Protein AF-A0A969E3R1-F1 (afdb_monomer)

Nearest PDB structures (foldseek):
  7f2e-assembly6_K  TM=3.298E-01  e=3.757E+00  Severe acute respiratory syndrome coronavirus 2
  7xwx-assembly1_E  TM=2.379E-01  e=2.694E+00  Severe acute respiratory syndrome coronavirus 2
  5epw-assembly1_B  TM=3.021E-01  e=7.312E+00  Human coronavirus NL63
  5epw-assembly1_A  TM=2.100E-01  e=4.293E+00  Human coronavirus NL63
  2cjr-assembly1_B  TM=2.816E-01  e=9.542E+00  SARS coronavirus TW1

Sequence (107 aa):
MSKDYLALYNFGFALSQGLPQFTPNTIRQVTIDISLRGNGHEQTFSGRVIGFSDRINSILVPPNFMTFANNQFGDQPDAGVSRLLVKVKNPFDKRFTKFFIRKKLRT

Foldseek 3Di:
DEPVVLVCCQPVPCVVVVHDRDDPVRQQVDWDWDWDAAPNDIDIDIDGDPDYDPPDPDDDDDPVVVQVSCVPHNPDPDPDDPDDDDDDPDPPPVVVVVVCVVVVNDD

Structure (mmCIF, N/CA/C/O backbone):
data_AF-A0A969E3R1-F1
#
_entry.id   AF-A0A969E3R1-F1
#
loop_
_atom_site.group_PDB
_atom_site.id
_atom_site.type_symbol
_atom_site.label_atom_id
_atom_site.label_alt_id
_atom_site.label_comp_id
_atom_site.label_asym_id
_atom_site.label_entity_id
_atom_site.label_seq_id
_atom_site.pdbx_PDB_ins_code
_atom_site.Cartn_x
_atom_site.Cartn_y
_atom_site.Cartn_z
_atom_site.occupancy
_atom_site.B_iso_or_equiv
_atom_site.auth_seq_id
_atom_site.auth_comp_id
_atom_site.auth_asym_id
_atom_site.auth_atom_id
_atom_site.pdbx_PDB_model_num
ATOM 1 N N . MET A 1 1 ? 3.008 -3.825 1.372 1.00 85.62 1 MET A N 1
ATOM 2 C CA . MET A 1 1 ? 3.060 -2.345 1.439 1.00 85.62 1 MET A CA 1
ATOM 3 C C . MET A 1 1 ? 4.506 -1.867 1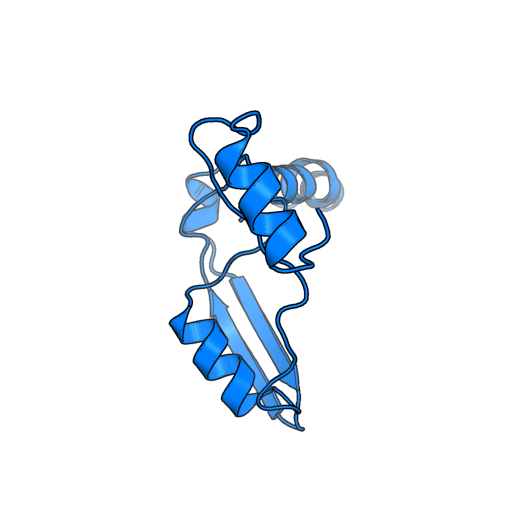.307 1.00 85.62 1 MET A C 1
ATOM 5 O O . MET A 1 1 ? 5.393 -2.623 1.681 1.00 85.62 1 MET A O 1
ATOM 9 N N . SER A 1 2 ? 4.777 -0.668 0.781 1.00 90.25 2 SER A N 1
ATOM 10 C CA . SER A 1 2 ? 6.133 -0.080 0.840 1.00 90.25 2 SER A CA 1
ATOM 11 C C . SER A 1 2 ? 6.582 0.169 2.287 1.00 90.25 2 SER A C 1
ATOM 13 O O . SER A 1 2 ? 5.753 0.537 3.124 1.00 90.25 2 SER A O 1
ATOM 15 N N . LYS A 1 3 ? 7.878 0.011 2.590 1.00 87.56 3 LYS A N 1
ATOM 16 C CA . LYS A 1 3 ? 8.439 0.456 3.882 1.00 87.56 3 LYS A CA 1
ATOM 17 C C . LYS A 1 3 ? 8.329 1.971 4.068 1.00 87.56 3 LYS A C 1
ATOM 19 O O . LYS A 1 3 ? 8.111 2.417 5.192 1.00 87.56 3 LYS A O 1
ATOM 24 N N . ASP A 1 4 ? 8.380 2.734 2.979 1.00 90.19 4 ASP A N 1
ATOM 25 C CA . ASP A 1 4 ? 8.291 4.198 3.015 1.00 90.19 4 ASP A CA 1
ATOM 26 C C . ASP A 1 4 ? 6.950 4.681 3.576 1.00 90.19 4 ASP A C 1
ATOM 28 O O . ASP A 1 4 ? 6.909 5.652 4.323 1.00 90.19 4 ASP A O 1
ATOM 32 N N . TYR A 1 5 ? 5.851 3.968 3.300 1.00 91.12 5 TYR A N 1
ATOM 33 C CA . TYR A 1 5 ? 4.540 4.312 3.861 1.00 91.12 5 TYR A CA 1
ATOM 34 C C . TYR A 1 5 ? 4.476 4.101 5.376 1.00 91.12 5 TYR A C 1
ATOM 36 O O . TYR A 1 5 ? 3.866 4.904 6.078 1.00 91.12 5 TYR A O 1
ATOM 44 N N . LEU A 1 6 ? 5.127 3.054 5.900 1.00 91.56 6 LEU A N 1
ATOM 45 C CA . LEU A 1 6 ? 5.214 2.848 7.349 1.00 91.56 6 LEU A CA 1
ATOM 46 C C . LEU A 1 6 ? 6.051 3.952 8.008 1.00 91.56 6 LEU A C 1
ATOM 48 O O . LEU A 1 6 ? 5.680 4.455 9.066 1.00 91.56 6 LEU A O 1
ATOM 52 N N . ALA A 1 7 ? 7.150 4.354 7.366 1.00 91.25 7 ALA A N 1
ATOM 53 C CA . ALA A 1 7 ? 7.969 5.467 7.829 1.00 91.25 7 ALA A CA 1
ATOM 54 C C . ALA A 1 7 ? 7.188 6.791 7.809 1.00 91.25 7 ALA A C 1
ATOM 56 O O . ALA A 1 7 ? 7.217 7.528 8.792 1.00 91.25 7 ALA A O 1
ATOM 57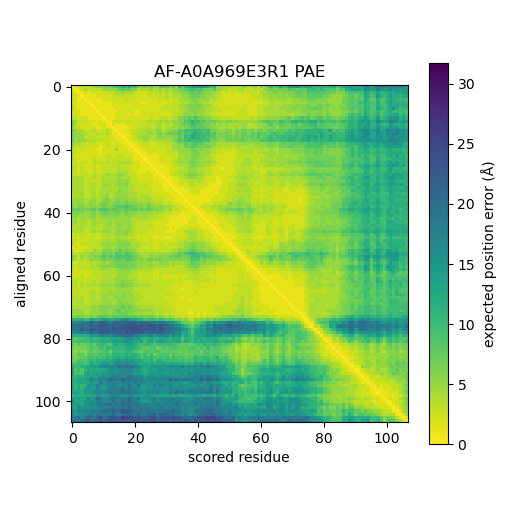 N N . LEU A 1 8 ? 6.436 7.063 6.738 1.00 92.25 8 LEU A N 1
ATOM 58 C CA . LEU A 1 8 ? 5.590 8.250 6.627 1.00 92.25 8 LEU A CA 1
ATOM 59 C C . LEU A 1 8 ? 4.533 8.292 7.734 1.00 92.25 8 LEU A C 1
ATOM 61 O O . LEU A 1 8 ? 4.353 9.334 8.355 1.00 92.25 8 LEU A O 1
ATOM 65 N N . TYR A 1 9 ? 3.876 7.166 8.025 1.00 92.50 9 TYR A N 1
ATOM 66 C CA . TYR A 1 9 ? 2.950 7.087 9.153 1.00 92.50 9 TYR A CA 1
ATOM 67 C C . TYR A 1 9 ? 3.669 7.374 10.479 1.00 92.50 9 TYR A C 1
ATOM 69 O O . TYR A 1 9 ? 3.268 8.285 11.196 1.00 92.50 9 TYR A O 1
ATOM 77 N N . ASN A 1 10 ? 4.752 6.655 10.793 1.00 94.19 10 ASN A N 1
ATOM 78 C CA . ASN A 1 10 ? 5.423 6.765 12.092 1.00 94.19 10 ASN A CA 1
ATOM 79 C C . ASN A 1 10 ? 6.006 8.161 12.348 1.00 94.19 10 ASN A C 1
ATOM 81 O O . ASN A 1 10 ? 5.825 8.712 13.432 1.00 94.19 10 ASN A O 1
ATOM 85 N N . PHE A 1 11 ? 6.712 8.719 11.364 1.00 92.88 11 PHE A N 1
ATOM 86 C CA . PHE A 1 11 ? 7.499 9.941 11.537 1.00 92.88 11 PHE A CA 1
ATOM 87 C C . PHE A 1 11 ? 6.805 11.191 10.993 1.00 92.88 11 PHE A C 1
ATOM 89 O O . PHE A 1 11 ? 7.066 12.286 11.478 1.00 92.88 11 PHE A O 1
ATOM 96 N N . GLY A 1 12 ? 5.922 11.037 10.005 1.00 91.25 12 GLY A N 1
ATOM 97 C CA . GLY A 1 12 ? 5.199 12.145 9.378 1.00 91.25 12 GLY A CA 1
ATOM 98 C C . GLY A 1 12 ? 3.822 12.425 9.980 1.00 91.25 12 GLY A C 1
ATOM 99 O O . GLY A 1 12 ? 3.323 13.537 9.829 1.00 91.25 12 GLY A O 1
ATOM 100 N N . PHE A 1 13 ? 3.204 11.457 10.666 1.00 93.19 13 PHE A N 1
ATOM 101 C CA . PHE A 1 13 ? 1.838 11.603 11.183 1.00 93.19 13 PHE A CA 1
ATOM 102 C C . PHE A 1 13 ? 1.701 11.218 12.659 1.00 93.19 13 PHE A C 1
ATOM 104 O O . PHE A 1 13 ? 1.307 12.045 13.473 1.00 93.19 13 PHE A O 1
ATOM 111 N N . ALA A 1 14 ? 2.057 9.988 13.032 1.00 93.50 14 ALA A N 1
ATOM 112 C CA . ALA A 1 14 ? 1.744 9.429 14.345 1.00 93.50 14 ALA A CA 1
ATOM 113 C C . ALA A 1 14 ? 2.315 10.266 15.498 1.00 93.50 14 ALA A C 1
ATOM 115 O O . ALA A 1 14 ? 1.597 10.584 16.443 1.00 93.50 14 ALA A O 1
ATOM 116 N N . LEU A 1 15 ? 3.574 10.701 15.371 1.00 86.75 15 LEU A N 1
ATOM 117 C CA . LEU A 1 15 ? 4.236 11.558 16.356 1.00 86.75 15 LEU A CA 1
ATOM 118 C C . LEU A 1 15 ? 3.496 12.876 16.619 1.00 86.75 15 LEU A C 1
ATOM 120 O O . LEU A 1 15 ? 3.373 13.272 17.773 1.00 86.75 15 LEU A O 1
ATOM 124 N N . SER A 1 16 ? 2.995 13.549 15.577 1.00 91.56 16 SER A N 1
ATOM 125 C CA . SER A 1 16 ? 2.319 14.845 15.735 1.00 91.56 16 SER A CA 1
ATOM 126 C C . SER A 1 16 ? 0.911 14.713 16.316 1.00 91.56 16 SER A C 1
ATOM 128 O O . SER A 1 16 ? 0.396 15.666 16.891 1.00 91.56 16 SER A O 1
ATOM 130 N N . GLN A 1 17 ? 0.304 13.533 16.183 1.00 92.94 17 GLN A N 1
ATOM 131 C CA . GLN A 1 17 ? -1.041 13.227 16.670 1.00 92.94 17 GLN A CA 1
ATOM 132 C C . GLN A 1 17 ? -1.043 12.463 18.005 1.00 92.94 17 GLN A C 1
ATOM 134 O O . GLN A 1 17 ? -2.105 12.074 18.481 1.00 92.94 17 GLN A O 1
ATOM 139 N N . GLY A 1 18 ? 0.129 12.198 18.600 1.00 90.69 18 GLY A N 1
ATOM 140 C CA . GLY A 1 18 ? 0.244 11.388 19.820 1.00 90.69 18 GLY A CA 1
ATOM 141 C C . GLY A 1 18 ? -0.188 9.925 19.639 1.00 90.69 18 GLY A C 1
ATOM 142 O O . GLY A 1 18 ? -0.517 9.251 20.613 1.00 90.69 18 GLY A O 1
ATOM 143 N N . LEU A 1 19 ? -0.214 9.431 18.399 1.00 92.81 19 LEU A N 1
ATOM 144 C CA . LEU A 1 19 ? -0.611 8.067 18.055 1.00 92.81 19 LEU A CA 1
ATOM 145 C C . LEU A 1 19 ? 0.576 7.095 18.171 1.00 92.81 19 LEU A C 1
ATOM 147 O O . LEU A 1 19 ? 1.734 7.501 18.017 1.00 92.81 19 LEU A O 1
ATOM 151 N N . PRO A 1 20 ? 0.322 5.792 18.399 1.00 91.81 20 PRO A N 1
ATOM 152 C CA . PRO A 1 20 ? 1.387 4.805 18.488 1.00 91.81 20 PRO A CA 1
ATOM 153 C C . PRO A 1 20 ? 2.108 4.641 17.149 1.00 91.81 20 PRO A C 1
ATOM 155 O O . PRO A 1 20 ? 1.494 4.609 16.078 1.00 91.81 20 PRO A O 1
ATOM 158 N N . GLN A 1 21 ? 3.423 4.468 17.235 1.00 94.00 21 GLN A N 1
ATOM 159 C CA . GLN A 1 21 ? 4.245 4.030 16.115 1.00 94.00 21 GLN A CA 1
ATOM 160 C C . GLN A 1 21 ? 4.230 2.507 16.006 1.00 94.00 21 GLN A C 1
ATOM 162 O O . GLN A 1 21 ? 4.113 1.792 17.005 1.00 94.00 21 GLN A O 1
ATOM 167 N N . PHE A 1 22 ? 4.423 1.999 14.793 1.00 93.94 22 PHE A N 1
ATOM 168 C CA . PHE A 1 22 ? 4.460 0.567 14.535 1.00 93.94 22 PHE A CA 1
ATOM 169 C C . PHE A 1 22 ? 5.787 0.116 13.930 1.00 93.94 22 PHE A C 1
ATOM 171 O O . PHE A 1 22 ? 6.363 0.757 13.054 1.00 93.94 22 PHE A O 1
ATOM 178 N N . THR A 1 23 ? 6.248 -1.055 14.355 1.00 93.19 23 THR A N 1
ATOM 179 C CA . THR A 1 23 ? 7.328 -1.781 13.688 1.00 93.19 23 THR A CA 1
ATOM 180 C C . THR A 1 23 ? 6.751 -2.619 12.540 1.00 93.19 23 THR A C 1
ATOM 182 O O . THR A 1 23 ? 5.543 -2.882 12.513 1.00 93.19 23 THR A O 1
ATOM 185 N N . PRO A 1 24 ? 7.586 -3.133 11.615 1.00 90.12 24 PRO A N 1
ATOM 186 C CA . PRO A 1 24 ? 7.133 -4.056 10.573 1.00 90.12 24 PRO A CA 1
ATOM 187 C C . PRO A 1 24 ? 6.444 -5.325 11.090 1.00 90.12 24 PRO A C 1
ATOM 189 O O . PRO A 1 24 ? 5.737 -5.976 10.322 1.00 90.12 24 PRO A O 1
ATOM 192 N N . ASN A 1 25 ? 6.654 -5.696 12.357 1.00 91.44 25 ASN A N 1
ATOM 193 C CA . ASN A 1 25 ? 5.997 -6.844 12.973 1.00 91.44 25 ASN A CA 1
ATOM 194 C C . ASN A 1 25 ? 4.672 -6.443 13.629 1.00 91.44 25 ASN A C 1
ATOM 196 O O . ASN A 1 25 ? 3.676 -7.136 13.433 1.00 91.44 25 ASN A O 1
ATOM 200 N N . THR A 1 26 ? 4.628 -5.322 14.356 1.00 93.00 26 THR A N 1
ATOM 201 C CA . THR A 1 26 ? 3.417 -4.912 15.089 1.00 93.00 26 THR A CA 1
ATOM 202 C C . THR A 1 26 ? 2.321 -4.398 14.160 1.00 93.00 26 THR A C 1
ATOM 204 O O . THR A 1 26 ? 1.153 -4.713 14.359 1.00 93.00 26 THR A O 1
ATOM 207 N N . ILE A 1 27 ? 2.673 -3.723 13.062 1.00 92.69 27 ILE A N 1
ATOM 208 C CA . ILE A 1 27 ? 1.696 -3.263 12.058 1.00 92.69 27 ILE A CA 1
ATOM 209 C C . ILE A 1 27 ? 0.937 -4.413 11.373 1.00 92.69 27 ILE A C 1
ATOM 211 O O . ILE A 1 27 ? -0.155 -4.212 10.856 1.00 92.69 27 ILE A O 1
ATOM 215 N N . ARG A 1 28 ? 1.472 -5.643 11.381 1.00 92.00 28 ARG A N 1
ATOM 216 C CA . ARG A 1 28 ? 0.780 -6.820 10.817 1.00 92.00 28 ARG A CA 1
ATOM 217 C C . ARG A 1 28 ? -0.426 -7.251 11.650 1.00 92.00 28 ARG A C 1
ATOM 219 O O . ARG A 1 28 ? -1.303 -7.944 11.142 1.00 92.00 28 ARG A O 1
ATOM 226 N N . GLN A 1 29 ? -0.436 -6.880 12.929 1.00 92.06 29 GLN A N 1
ATOM 227 C CA . GLN A 1 29 ? -1.521 -7.167 13.866 1.00 92.06 29 GLN A CA 1
ATOM 228 C C . GLN A 1 29 ? -2.634 -6.119 13.768 1.00 92.06 29 GLN A C 1
ATOM 230 O O . GLN A 1 29 ? -3.775 -6.394 14.136 1.00 92.06 29 GLN A O 1
ATOM 235 N N . VAL A 1 30 ? -2.309 -4.936 13.242 1.00 91.50 30 VAL A N 1
ATOM 236 C CA . VAL A 1 30 ? -3.273 -3.865 13.018 1.00 91.50 30 VAL A CA 1
ATOM 237 C C . VAL A 1 30 ? -4.214 -4.272 11.895 1.00 91.50 30 VAL A C 1
ATOM 239 O O . VAL A 1 30 ? -3.798 -4.698 10.815 1.00 91.50 30 VAL A O 1
ATOM 242 N N . THR A 1 31 ? -5.501 -4.138 12.183 1.00 93.31 31 THR A N 1
ATOM 243 C CA . THR A 1 31 ? -6.564 -4.300 11.203 1.00 93.31 31 THR A CA 1
ATOM 244 C C . THR A 1 31 ? -6.893 -2.926 10.630 1.00 93.31 31 THR A C 1
ATOM 246 O O . THR A 1 31 ? -7.019 -1.961 11.378 1.00 93.31 31 THR A O 1
ATOM 249 N N . ILE A 1 32 ? -6.944 -2.836 9.306 1.00 90.88 32 ILE A N 1
ATOM 250 C CA . ILE A 1 32 ? -7.123 -1.597 8.552 1.00 90.88 32 ILE A CA 1
ATOM 251 C C . ILE A 1 32 ? -8.421 -1.717 7.772 1.00 90.88 32 ILE A C 1
ATOM 253 O O . ILE A 1 32 ? -8.592 -2.675 7.020 1.00 90.88 32 ILE A O 1
ATOM 257 N N . ASP A 1 33 ? -9.291 -0.727 7.900 1.00 94.75 33 ASP A N 1
ATOM 258 C CA . ASP A 1 33 ? -10.492 -0.651 7.080 1.00 94.75 33 ASP A CA 1
ATOM 259 C C . ASP A 1 33 ? -10.168 -0.020 5.721 1.00 94.75 33 ASP A C 1
ATOM 261 O O . ASP A 1 33 ? -9.523 1.024 5.619 1.00 94.75 33 ASP A O 1
ATOM 265 N N . ILE A 1 34 ? -10.590 -0.696 4.657 1.00 92.75 34 ILE A N 1
ATOM 266 C CA . ILE A 1 34 ? -10.357 -0.341 3.261 1.00 92.75 34 ILE A CA 1
ATOM 267 C C . ILE A 1 34 ? -11.720 -0.109 2.623 1.00 92.75 34 ILE A C 1
ATOM 269 O O . ILE A 1 34 ? -12.440 -1.060 2.326 1.00 92.75 34 ILE A O 1
ATOM 273 N N . SER A 1 35 ? -12.072 1.150 2.395 1.00 94.88 35 SER A N 1
ATOM 274 C CA . SER A 1 35 ? -13.291 1.505 1.668 1.00 94.88 35 SER A CA 1
ATOM 275 C C . SER A 1 35 ? -13.034 1.500 0.164 1.0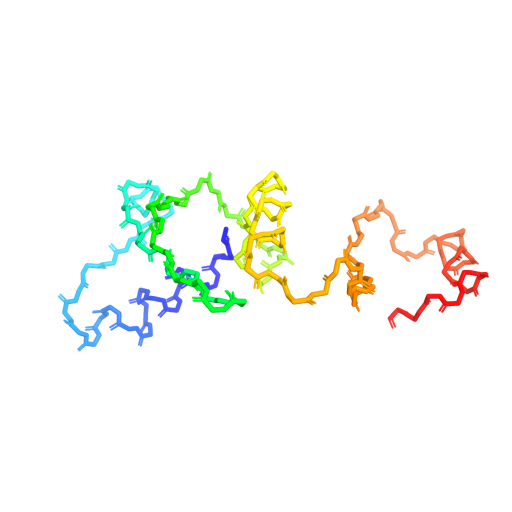0 94.88 35 SER A C 1
ATOM 277 O O . SER A 1 35 ? -12.175 2.231 -0.331 1.00 94.88 35 SER A O 1
ATOM 279 N N . LEU A 1 36 ? -13.788 0.681 -0.563 1.00 94.44 36 LEU A N 1
ATOM 280 C CA . LEU A 1 36 ? -13.851 0.692 -2.020 1.00 94.44 36 LEU A CA 1
ATOM 281 C C . LEU A 1 36 ? -15.135 1.381 -2.474 1.00 94.44 36 LEU A C 1
ATOM 283 O O . LEU A 1 36 ? -16.202 1.154 -1.904 1.00 94.44 36 LEU A O 1
ATOM 287 N N . ARG A 1 37 ? -15.019 2.207 -3.515 1.00 94.19 37 ARG A N 1
ATOM 288 C CA . ARG A 1 37 ? -16.134 2.910 -4.154 1.00 94.19 37 ARG A CA 1
ATOM 289 C C . ARG A 1 37 ? -15.963 2.878 -5.668 1.00 94.19 37 ARG A C 1
ATOM 291 O O . ARG A 1 37 ? -14.854 3.094 -6.152 1.00 94.19 37 ARG A O 1
ATOM 298 N N . GLY A 1 38 ? -17.050 2.647 -6.394 1.00 93.38 38 GLY A N 1
ATOM 299 C CA . GLY A 1 38 ? -17.076 2.616 -7.860 1.00 93.38 38 GLY A CA 1
ATOM 300 C C . GLY A 1 38 ? -18.341 1.935 -8.379 1.00 93.38 38 GLY A C 1
ATOM 301 O O . GLY A 1 38 ? -18.970 1.186 -7.632 1.00 93.38 38 GLY A O 1
ATOM 302 N N . ASN A 1 39 ? -18.752 2.233 -9.614 1.00 91.44 39 ASN A N 1
ATOM 303 C CA . ASN A 1 39 ? -19.978 1.705 -10.227 1.00 91.44 39 ASN A CA 1
ATOM 304 C C . ASN A 1 39 ? -21.244 1.815 -9.336 1.00 91.44 39 ASN A C 1
ATOM 306 O O . ASN A 1 39 ? -22.044 0.891 -9.234 1.00 91.44 39 ASN A O 1
ATOM 310 N N . GLY A 1 40 ? -21.394 2.920 -8.593 1.00 93.44 40 GLY A N 1
ATOM 311 C CA . GLY A 1 40 ? -22.514 3.123 -7.657 1.00 93.44 40 GLY A CA 1
ATOM 312 C C . GLY A 1 40 ? -22.489 2.252 -6.390 1.00 93.44 40 GLY A C 1
ATOM 313 O O . GLY A 1 40 ? -23.375 2.377 -5.547 1.00 93.44 40 GLY A O 1
ATOM 314 N N . HIS A 1 41 ? -21.473 1.406 -6.222 1.00 93.12 41 HIS A N 1
ATOM 315 C CA . HIS A 1 41 ? -21.268 0.581 -5.041 1.00 93.12 41 HIS A CA 1
ATOM 316 C C . HIS A 1 41 ? -20.246 1.207 -4.092 1.00 93.12 41 HIS A C 1
ATOM 318 O O . HIS A 1 41 ? -19.241 1.788 -4.508 1.00 93.12 41 HIS A O 1
ATOM 324 N N . GLU A 1 42 ? -20.482 1.023 -2.797 1.00 96.19 42 GLU A N 1
ATOM 325 C CA . GLU A 1 42 ? -19.532 1.316 -1.733 1.00 96.19 42 GLU A CA 1
ATOM 326 C C . GLU A 1 42 ? -19.495 0.139 -0.759 1.00 96.19 42 GLU A C 1
ATOM 328 O O . GLU A 1 42 ? -20.537 -0.354 -0.327 1.00 96.19 42 GLU A O 1
ATOM 333 N N . GLN A 1 43 ? -18.293 -0.317 -0.413 1.00 96.12 43 GLN A N 1
ATOM 334 C CA . GLN A 1 43 ? -18.111 -1.381 0.564 1.00 96.12 43 GLN A CA 1
ATOM 335 C C . GLN A 1 43 ? -16.794 -1.211 1.315 1.00 96.12 43 GLN A C 1
ATOM 337 O O . GLN A 1 43 ? -15.759 -0.903 0.724 1.00 96.12 43 GLN A O 1
ATOM 342 N N . THR A 1 44 ? -16.829 -1.463 2.621 1.00 96.44 44 THR A N 1
ATOM 343 C CA . THR A 1 44 ? -15.635 -1.475 3.470 1.00 96.44 44 THR A CA 1
ATOM 344 C C . THR A 1 44 ? -15.173 -2.907 3.704 1.00 96.44 44 THR A C 1
ATOM 346 O O . THR A 1 44 ? -15.968 -3.791 4.026 1.00 96.44 44 THR A O 1
ATOM 349 N N . PHE A 1 45 ? -13.872 -3.128 3.557 1.00 94.00 45 PHE A N 1
ATOM 350 C CA . PHE A 1 45 ? -13.199 -4.398 3.786 1.00 94.00 45 PHE A CA 1
ATOM 351 C C . PHE A 1 45 ? -12.210 -4.260 4.926 1.00 94.00 45 PHE A C 1
ATOM 353 O O . PHE A 1 45 ? -11.526 -3.252 5.047 1.00 94.00 45 PHE A O 1
ATOM 360 N N . SER A 1 46 ? -12.076 -5.316 5.713 1.00 94.81 46 SER A N 1
ATOM 361 C CA . SER A 1 46 ? -11.070 -5.375 6.759 1.00 94.81 46 SER A CA 1
ATOM 362 C C . SER A 1 46 ? -9.804 -6.044 6.222 1.00 94.81 46 SER A C 1
ATOM 364 O O . SER A 1 46 ? -9.835 -7.185 5.759 1.00 94.81 46 SER A O 1
ATOM 366 N N . GLY A 1 47 ? -8.690 -5.320 6.234 1.00 93.19 47 GLY A N 1
ATOM 367 C CA . GLY A 1 47 ? -7.402 -5.733 5.690 1.00 93.19 47 GLY A CA 1
ATOM 368 C C . GLY A 1 47 ? -6.296 -5.758 6.740 1.00 93.19 47 GLY A C 1
ATOM 369 O O . GLY A 1 47 ? -6.402 -5.173 7.815 1.00 93.19 47 GLY A O 1
ATOM 370 N N . ARG A 1 48 ? -5.194 -6.442 6.422 1.00 94.38 48 ARG A N 1
ATOM 371 C CA . ARG A 1 48 ? -3.976 -6.467 7.247 1.00 94.38 48 ARG A CA 1
ATOM 372 C C . ARG A 1 48 ? -2.733 -6.435 6.375 1.00 94.38 48 ARG A C 1
ATOM 374 O O . ARG A 1 48 ? -2.729 -6.929 5.246 1.00 94.38 48 ARG A O 1
ATOM 381 N N . VAL A 1 49 ? -1.643 -5.901 6.919 1.00 93.31 49 VAL A N 1
ATOM 382 C CA . VAL A 1 49 ? -0.350 -5.900 6.230 1.00 93.31 49 VAL A CA 1
ATOM 383 C C . VAL A 1 49 ? 0.308 -7.272 6.373 1.00 93.31 49 VAL A C 1
ATOM 385 O O . VAL A 1 49 ? 0.756 -7.648 7.449 1.00 93.31 49 VAL A O 1
ATOM 388 N N . ILE A 1 50 ? 0.420 -8.017 5.272 1.00 92.81 50 ILE A N 1
ATOM 389 C CA . ILE A 1 50 ? 1.057 -9.350 5.264 1.00 92.81 50 ILE A CA 1
ATOM 390 C C . ILE A 1 50 ? 2.544 -9.323 4.875 1.00 92.81 50 ILE A C 1
ATOM 392 O O . ILE A 1 50 ? 3.263 -10.306 5.060 1.00 92.81 50 ILE A O 1
ATOM 396 N N . GLY A 1 51 ? 3.034 -8.199 4.349 1.00 91.94 51 GLY A N 1
ATOM 397 C CA . GLY A 1 51 ? 4.412 -8.086 3.886 1.00 91.94 51 GLY A CA 1
ATOM 398 C C . GLY A 1 51 ? 4.800 -6.696 3.399 1.00 91.94 51 GLY A C 1
ATOM 399 O O . GLY A 1 51 ? 3.953 -5.840 3.115 1.00 91.94 51 GLY A O 1
ATOM 400 N N . PHE A 1 52 ? 6.113 -6.505 3.280 1.00 91.31 52 PHE A N 1
ATOM 401 C CA . PHE A 1 52 ? 6.730 -5.251 2.870 1.00 91.31 52 PHE A CA 1
ATOM 402 C C . PHE A 1 52 ? 7.508 -5.398 1.566 1.00 91.31 52 PHE A C 1
ATOM 404 O O . PHE A 1 52 ? 8.032 -6.469 1.266 1.00 91.31 52 PHE A O 1
ATOM 411 N N . SER A 1 53 ? 7.574 -4.312 0.800 1.00 87.75 53 SER A N 1
ATOM 412 C CA . SER A 1 53 ? 8.431 -4.186 -0.374 1.00 87.75 53 SER A CA 1
ATOM 413 C C . SER A 1 53 ? 9.396 -3.030 -0.171 1.00 87.75 53 SER A C 1
ATOM 415 O O . SER A 1 53 ? 8.978 -1.936 0.196 1.00 87.75 53 SER A O 1
ATOM 417 N N . ASP A 1 54 ? 10.664 -3.281 -0.479 1.00 84.06 54 ASP A N 1
ATOM 418 C CA . ASP A 1 54 ? 11.720 -2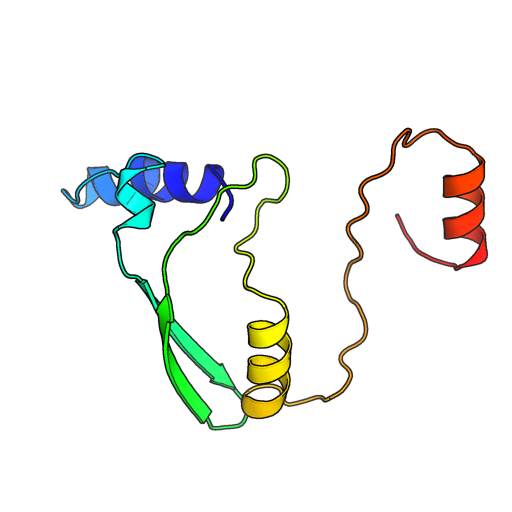.260 -0.505 1.00 84.06 54 ASP A CA 1
ATOM 419 C C . ASP A 1 54 ? 11.919 -1.700 -1.920 1.00 84.06 54 ASP A C 1
ATOM 421 O O . ASP A 1 54 ? 12.777 -0.861 -2.156 1.00 84.06 54 ASP A O 1
ATOM 425 N N . ARG A 1 55 ? 11.180 -2.239 -2.900 1.00 81.94 55 ARG A N 1
ATOM 426 C CA . ARG A 1 55 ? 11.425 -2.014 -4.333 1.00 81.94 55 ARG A CA 1
ATOM 427 C C . ARG A 1 55 ? 10.273 -1.330 -5.049 1.00 81.94 55 ARG A C 1
ATOM 429 O O . ARG A 1 55 ? 10.463 -0.814 -6.141 1.00 81.94 55 ARG A O 1
ATOM 436 N N . ILE A 1 56 ? 9.070 -1.410 -4.488 1.00 84.19 56 ILE A N 1
ATOM 437 C CA . ILE A 1 56 ? 7.852 -0.909 -5.120 1.00 84.19 56 ILE A CA 1
ATOM 438 C C . ILE A 1 56 ? 7.175 0.014 -4.122 1.00 84.19 56 ILE A C 1
ATOM 440 O O . ILE A 1 56 ? 6.649 -0.452 -3.109 1.00 84.19 56 ILE A O 1
ATOM 444 N N . ASN A 1 57 ? 7.166 1.307 -4.439 1.00 85.94 57 ASN A N 1
ATOM 445 C CA . ASN A 1 57 ? 6.477 2.315 -3.648 1.00 85.94 57 ASN A CA 1
ATOM 446 C C . ASN A 1 57 ? 4.964 2.281 -3.937 1.00 85.94 57 ASN A C 1
ATOM 448 O O . ASN A 1 57 ? 4.425 3.124 -4.647 1.00 85.94 57 ASN A O 1
ATOM 452 N N . SER A 1 58 ? 4.301 1.214 -3.485 1.00 85.81 58 SER A N 1
ATOM 453 C CA . SER A 1 58 ? 2.864 1.006 -3.673 1.00 85.81 58 SER A CA 1
ATOM 454 C C . SER A 1 58 ? 2.262 0.118 -2.576 1.00 85.81 58 SER A C 1
ATOM 456 O O . SER A 1 58 ? 2.963 -0.630 -1.877 1.00 85.81 58 SER A O 1
ATOM 458 N N . ILE A 1 59 ? 0.939 0.193 -2.429 1.00 88.50 59 ILE A N 1
ATOM 459 C CA . ILE A 1 59 ? 0.136 -0.746 -1.646 1.00 88.50 59 ILE A CA 1
ATOM 460 C C . ILE A 1 59 ? -0.348 -1.826 -2.610 1.00 88.50 59 ILE A C 1
ATOM 462 O O . ILE A 1 59 ? -1.129 -1.564 -3.517 1.00 88.50 59 ILE A O 1
ATOM 466 N N . LEU A 1 60 ? 0.156 -3.044 -2.420 1.00 91.06 60 LEU A N 1
ATOM 467 C CA . LEU A 1 60 ? -0.217 -4.195 -3.233 1.00 91.06 60 LEU A CA 1
ATOM 468 C C . LEU A 1 60 ? -1.261 -5.027 -2.499 1.00 91.06 60 LEU A C 1
ATOM 470 O O . LEU A 1 60 ? -1.129 -5.272 -1.298 1.00 91.06 60 LEU A O 1
ATOM 474 N N . VAL A 1 61 ? -2.241 -5.495 -3.258 1.00 92.56 61 VAL A N 1
ATOM 475 C CA . VAL A 1 61 ? -3.304 -6.397 -2.818 1.00 92.56 61 VAL A CA 1
ATOM 476 C C . VAL A 1 61 ? -3.174 -7.745 -3.541 1.00 92.56 61 VAL A C 1
ATOM 478 O O . VAL A 1 61 ? -2.533 -7.818 -4.596 1.00 92.56 61 VAL A O 1
ATOM 481 N N . PRO A 1 62 ? -3.747 -8.829 -2.995 1.00 92.00 62 PRO A N 1
ATOM 482 C CA . PRO A 1 62 ? -3.799 -10.115 -3.680 1.00 92.00 62 PRO A CA 1
ATOM 483 C C . PRO A 1 62 ? -4.454 -10.028 -5.078 1.00 92.00 62 PRO A C 1
ATOM 485 O O . PRO A 1 62 ? -5.422 -9.285 -5.250 1.00 92.00 62 PRO A O 1
ATOM 488 N N . PRO A 1 63 ? -3.988 -10.800 -6.081 1.00 91.12 63 PRO A N 1
ATOM 489 C CA . PRO A 1 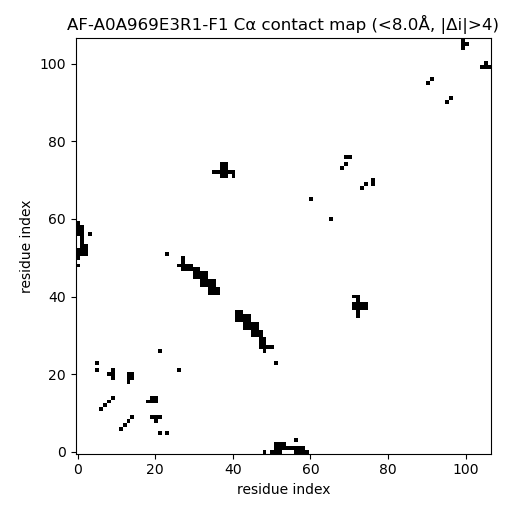63 ? -4.548 -10.750 -7.436 1.00 91.12 63 PRO A CA 1
ATOM 490 C C . PRO A 1 63 ? -6.046 -11.067 -7.510 1.00 91.12 63 PRO A C 1
ATOM 492 O O . PRO A 1 63 ? -6.780 -10.400 -8.228 1.00 91.12 63 PRO A O 1
ATOM 495 N N . ASN A 1 64 ? -6.514 -12.042 -6.729 1.00 94.12 64 ASN A N 1
ATOM 496 C CA . ASN A 1 64 ? -7.934 -12.392 -6.645 1.00 94.12 64 ASN A CA 1
ATOM 497 C C . ASN A 1 64 ? -8.797 -11.226 -6.134 1.00 94.12 64 ASN A C 1
ATOM 499 O O . ASN A 1 64 ? -9.902 -11.033 -6.631 1.00 94.12 64 ASN A O 1
ATOM 503 N N . PHE A 1 65 ? -8.283 -10.427 -5.194 1.00 93.44 65 PHE A N 1
ATOM 504 C CA . PHE A 1 65 ? -8.954 -9.216 -4.730 1.00 93.44 65 PHE A CA 1
ATOM 505 C C . PHE A 1 65 ? -9.061 -8.178 -5.849 1.00 93.44 65 PHE A C 1
ATOM 507 O O . PHE A 1 65 ? -10.127 -7.604 -6.017 1.00 93.44 65 PHE A O 1
ATOM 514 N N . MET A 1 66 ? -8.006 -7.975 -6.650 1.00 91.25 66 MET A N 1
ATOM 515 C CA . MET A 1 66 ? -8.075 -7.075 -7.812 1.00 91.25 66 MET A CA 1
ATOM 516 C C . MET A 1 66 ? -9.119 -7.529 -8.828 1.00 91.25 66 MET A C 1
ATOM 518 O O . MET A 1 66 ? -9.903 -6.710 -9.290 1.00 91.25 66 MET A O 1
ATOM 522 N N . THR A 1 67 ? -9.154 -8.822 -9.169 1.00 91.62 67 THR A N 1
ATOM 523 C CA . THR A 1 67 ? -10.155 -9.362 -10.102 1.00 91.62 67 THR A CA 1
ATOM 524 C C . THR A 1 67 ? -11.571 -9.131 -9.583 1.00 91.62 67 THR A C 1
ATOM 526 O O . THR A 1 67 ? -12.419 -8.629 -10.312 1.00 91.62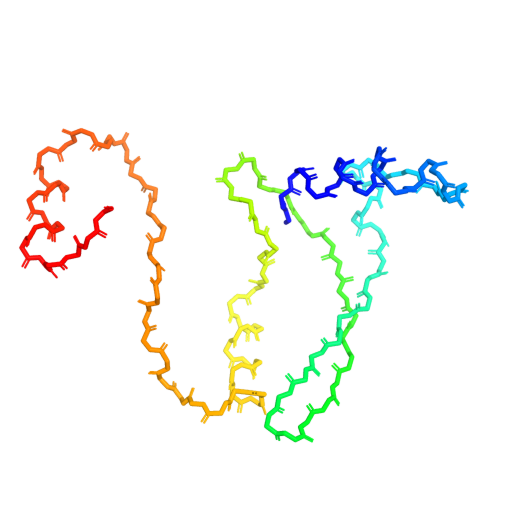 67 THR A O 1
ATOM 529 N N . PHE A 1 68 ? -11.816 -9.449 -8.311 1.00 93.06 68 PHE A N 1
ATOM 530 C CA . PHE A 1 68 ? -13.094 -9.196 -7.652 1.00 93.06 68 PHE A CA 1
ATOM 531 C C . PHE A 1 68 ? -13.462 -7.703 -7.659 1.00 93.06 68 PHE A C 1
ATOM 533 O O . PHE A 1 68 ? -14.552 -7.341 -8.100 1.00 93.06 68 PHE A O 1
ATOM 540 N N . ALA A 1 69 ? -12.545 -6.837 -7.223 1.00 92.69 69 ALA A N 1
ATOM 541 C CA . ALA A 1 69 ? -12.792 -5.407 -7.095 1.00 92.69 69 ALA A CA 1
ATOM 542 C C . ALA A 1 69 ? -13.058 -4.752 -8.456 1.00 92.69 69 ALA A C 1
ATOM 544 O O . ALA A 1 69 ? -13.985 -3.957 -8.575 1.00 92.69 69 ALA A O 1
ATOM 545 N N . ASN A 1 70 ? -12.308 -5.127 -9.493 1.00 91.00 70 ASN A N 1
ATOM 546 C CA . ASN A 1 70 ? -12.531 -4.627 -10.848 1.00 91.00 70 ASN A CA 1
ATOM 547 C C . ASN A 1 70 ? -13.901 -5.048 -11.396 1.00 91.00 70 ASN A C 1
ATOM 549 O O . ASN A 1 70 ? -14.555 -4.240 -12.042 1.00 91.00 70 ASN A O 1
ATOM 553 N N . ASN A 1 71 ? -14.357 -6.273 -11.115 1.00 91.12 71 ASN A N 1
ATOM 554 C CA . ASN A 1 71 ? -15.666 -6.745 -11.577 1.00 91.12 71 ASN A CA 1
ATOM 555 C C . ASN A 1 71 ? -16.839 -6.037 -10.883 1.00 91.12 71 ASN A C 1
ATOM 557 O O . ASN A 1 71 ? -17.879 -5.844 -11.503 1.00 91.12 71 ASN A O 1
ATOM 561 N N . GLN A 1 72 ? -16.699 -5.696 -9.598 1.00 92.38 72 GLN A N 1
ATOM 562 C CA . GLN A 1 72 ? -17.790 -5.107 -8.815 1.00 92.38 72 GLN A CA 1
ATOM 563 C C . GLN A 1 72 ? -17.803 -3.573 -8.857 1.00 92.38 72 GLN A C 1
ATOM 565 O O . GLN A 1 72 ? -18.869 -2.972 -8.952 1.00 92.38 72 GLN A O 1
ATOM 570 N N . PHE A 1 73 ? -16.631 -2.942 -8.771 1.00 93.12 73 PHE A N 1
ATOM 571 C CA . PHE A 1 73 ? -16.485 -1.488 -8.645 1.00 93.12 73 PHE A CA 1
ATOM 572 C C . PHE A 1 73 ? -15.914 -0.827 -9.908 1.00 93.12 73 PHE A C 1
ATOM 574 O O . PHE A 1 73 ? -15.863 0.398 -9.972 1.00 93.12 73 PHE A O 1
ATOM 581 N N . GLY A 1 74 ? -15.430 -1.602 -10.883 1.00 89.12 74 GLY A N 1
ATOM 582 C CA . GLY A 1 74 ? -14.880 -1.069 -12.126 1.00 89.12 74 GLY A CA 1
ATOM 583 C C . GLY A 1 74 ? -15.966 -0.768 -13.156 1.00 89.12 74 GLY A C 1
ATOM 584 O O . GLY A 1 74 ? -16.864 -1.574 -13.375 1.00 89.12 74 GLY A O 1
ATOM 585 N N . ASP A 1 75 ? -15.838 0.370 -13.838 1.00 82.8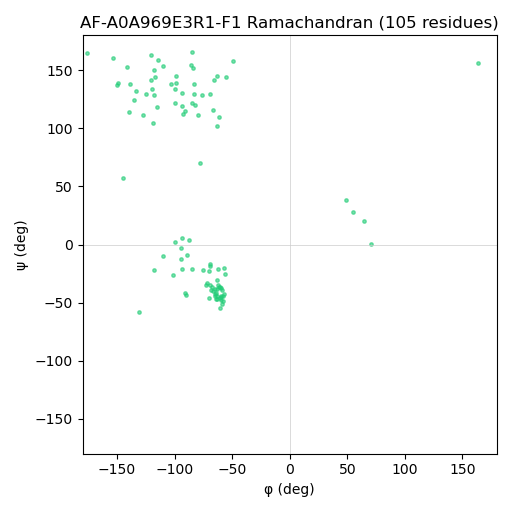8 75 ASP A N 1
ATOM 586 C CA . ASP A 1 75 ? -16.774 0.785 -14.895 1.00 82.88 75 ASP A CA 1
ATOM 587 C C . ASP A 1 75 ? -16.362 0.273 -16.292 1.00 82.88 75 ASP A C 1
ATOM 589 O O . ASP A 1 75 ? -17.103 0.419 -17.264 1.00 82.88 75 ASP A O 1
ATOM 593 N N . GLN A 1 76 ? -15.161 -0.308 -16.423 1.00 73.06 76 GLN A N 1
ATOM 594 C CA . GLN A 1 76 ? -14.634 -0.826 -17.687 1.00 73.06 76 GLN A CA 1
ATOM 595 C C . GLN A 1 76 ? -13.993 -2.210 -17.505 1.00 73.06 76 GLN A C 1
ATOM 597 O O . GLN A 1 76 ? -13.050 -2.337 -16.721 1.00 73.06 76 GLN A O 1
ATOM 602 N N . PRO A 1 77 ? -14.430 -3.233 -18.263 1.00 65.69 77 PRO A N 1
ATOM 603 C CA . PRO A 1 77 ? -13.912 -4.594 -18.123 1.00 65.69 77 PRO A CA 1
ATOM 604 C C . PRO A 1 77 ? -12.458 -4.766 -18.593 1.00 65.69 77 PRO A C 1
ATOM 606 O O . PRO A 1 77 ? -11.809 -5.721 -18.184 1.00 65.69 77 PRO A O 1
ATOM 609 N N . ASP A 1 78 ? -11.928 -3.845 -19.407 1.00 66.62 78 ASP A N 1
ATOM 610 C CA . ASP A 1 78 ? -10.593 -3.957 -20.013 1.00 66.62 78 ASP A CA 1
ATOM 611 C C . ASP A 1 78 ? -9.903 -2.586 -20.137 1.00 66.62 78 ASP A C 1
ATOM 613 O O . ASP A 1 78 ? -9.507 -2.128 -21.213 1.00 66.62 78 ASP A O 1
ATOM 617 N N . ALA A 1 79 ? -9.741 -1.894 -19.007 1.00 64.88 79 ALA A N 1
ATOM 618 C CA . ALA A 1 79 ? -8.782 -0.797 -18.948 1.00 64.88 79 ALA A CA 1
ATOM 619 C C . ALA A 1 79 ? -7.381 -1.393 -19.177 1.00 64.88 79 ALA A C 1
ATOM 621 O O . ALA A 1 79 ? -6.820 -2.048 -18.297 1.00 64.88 79 ALA A O 1
ATOM 622 N N . GLY A 1 80 ? -6.853 -1.242 -20.395 1.00 69.62 80 GLY A N 1
ATOM 623 C CA . GLY A 1 80 ? -5.577 -1.827 -20.804 1.00 69.62 80 GLY A CA 1
ATOM 624 C C . GLY A 1 80 ? -4.435 -1.554 -19.816 1.00 69.62 80 GLY A C 1
ATOM 625 O O . GLY A 1 80 ? -4.459 -0.609 -19.031 1.00 69.62 80 GLY A O 1
ATOM 626 N N . VAL A 1 81 ? -3.397 -2.393 -19.853 1.00 74.25 81 VAL A N 1
ATOM 627 C CA . VAL A 1 81 ? -2.280 -2.314 -18.898 1.00 74.25 81 VAL A CA 1
ATOM 628 C C . VAL A 1 81 ? -1.555 -0.967 -19.004 1.00 74.25 81 VAL A C 1
ATOM 630 O O . VAL A 1 81 ? -0.808 -0.728 -19.951 1.00 74.25 81 VAL A O 1
ATOM 633 N N . SER A 1 82 ? -1.711 -0.115 -17.989 1.00 75.12 82 SER A N 1
ATOM 634 C CA . SER A 1 82 ? -1.061 1.203 -17.947 1.00 75.12 82 SER A CA 1
ATOM 635 C C . SER A 1 82 ? 0.445 1.129 -17.693 1.00 75.12 82 SER A C 1
ATOM 637 O O . SER A 1 82 ? 1.191 1.993 -18.151 1.00 75.12 82 SER A O 1
ATOM 639 N N . ARG A 1 83 ? 0.908 0.139 -16.912 1.00 77.62 83 ARG A N 1
ATOM 640 C CA . ARG A 1 83 ? 2.320 -0.013 -16.516 1.00 77.62 83 ARG A CA 1
ATOM 641 C C . ARG A 1 83 ? 2.687 -1.479 -16.308 1.00 77.62 83 ARG A C 1
ATOM 643 O O . ARG A 1 83 ? 1.948 -2.214 -15.660 1.00 77.62 83 ARG A O 1
ATOM 650 N N . LEU A 1 84 ? 3.864 -1.872 -16.794 1.00 78.00 84 LEU A N 1
ATOM 651 C CA . LEU A 1 84 ? 4.440 -3.199 -16.574 1.00 78.00 84 LEU A CA 1
ATOM 652 C C . LEU A 1 84 ? 5.728 -3.078 -15.750 1.00 78.00 84 LEU A C 1
ATOM 654 O O . LEU A 1 84 ? 6.700 -2.474 -16.193 1.00 78.00 84 LEU A O 1
ATOM 658 N N . LEU A 1 85 ? 5.743 -3.679 -14.560 1.00 78.69 85 LEU A N 1
ATOM 659 C CA . LEU A 1 85 ? 6.932 -3.788 -13.711 1.00 78.69 85 LEU A CA 1
ATOM 660 C C . LEU A 1 85 ? 7.543 -5.180 -13.891 1.00 78.69 85 LEU A C 1
ATOM 662 O O . LEU A 1 85 ? 6.881 -6.184 -13.636 1.00 78.69 85 LEU A O 1
ATOM 666 N N . VAL A 1 86 ? 8.808 -5.253 -14.315 1.00 79.88 86 VAL A N 1
ATOM 667 C CA . VAL A 1 86 ? 9.480 -6.528 -14.605 1.00 79.88 86 VAL A CA 1
ATOM 668 C C . VAL A 1 86 ? 10.768 -6.649 -13.800 1.00 79.88 86 VAL A C 1
ATOM 670 O O . VAL A 1 86 ? 11.624 -5.768 -13.831 1.00 79.88 86 VAL A O 1
ATOM 673 N N . LYS A 1 87 ? 10.937 -7.780 -13.109 1.00 80.56 87 LYS A N 1
ATOM 674 C CA . LYS A 1 87 ? 12.211 -8.158 -12.488 1.00 80.56 87 LYS A CA 1
ATOM 675 C C . LYS A 1 87 ? 13.016 -8.997 -13.475 1.00 80.56 87 LYS A C 1
ATOM 677 O O . LYS A 1 87 ? 12.637 -10.122 -13.787 1.00 80.56 87 LYS A O 1
ATOM 682 N N . VAL A 1 88 ? 14.149 -8.471 -13.920 1.00 82.38 88 VAL A N 1
ATOM 683 C CA . VAL A 1 88 ? 15.089 -9.173 -14.804 1.00 82.38 88 VAL A CA 1
ATOM 684 C C . VAL A 1 88 ? 16.376 -9.530 -14.072 1.00 82.38 88 VAL A C 1
ATOM 686 O O . VAL A 1 88 ? 16.750 -8.871 -13.104 1.00 82.38 88 VAL A O 1
ATOM 689 N N . LYS A 1 89 ? 17.060 -10.585 -14.531 1.00 84.81 89 LYS A N 1
ATOM 690 C CA . LYS A 1 89 ? 18.369 -10.985 -13.986 1.00 84.81 89 LYS A CA 1
ATOM 691 C C . LYS A 1 89 ? 19.468 -9.972 -14.327 1.00 84.81 89 LYS A C 1
ATOM 693 O O . LYS A 1 89 ? 20.307 -9.696 -13.482 1.00 84.81 89 LYS A O 1
ATOM 698 N N . ASN A 1 90 ? 19.448 -9.423 -15.544 1.00 83.62 90 ASN A N 1
ATOM 699 C CA . ASN A 1 90 ? 20.372 -8.387 -16.003 1.00 83.62 90 ASN A CA 1
ATOM 700 C C . ASN A 1 90 ? 19.600 -7.345 -16.842 1.00 83.62 90 ASN A C 1
ATOM 702 O O . ASN A 1 90 ? 19.112 -7.702 -17.916 1.00 83.62 90 ASN A O 1
ATOM 706 N N . PRO A 1 91 ? 19.478 -6.083 -16.391 1.00 77.50 91 PRO A N 1
ATOM 707 C CA . PRO A 1 91 ? 18.771 -5.036 -17.133 1.00 77.50 91 PRO A CA 1
ATOM 708 C C . PRO A 1 91 ? 19.493 -4.591 -18.414 1.00 77.50 91 PRO A C 1
ATOM 710 O O . PRO A 1 91 ? 18.861 -4.013 -19.292 1.00 77.50 91 PRO A O 1
ATOM 713 N N . PHE A 1 92 ? 20.784 -4.901 -18.557 1.00 80.44 92 PHE A N 1
ATOM 714 C CA . PHE A 1 92 ? 21.596 -4.554 -19.727 1.00 80.44 92 PHE A CA 1
ATOM 715 C C . PHE A 1 92 ? 21.653 -5.668 -20.785 1.00 80.44 92 PHE A C 1
ATOM 717 O O . PHE A 1 92 ? 22.392 -5.557 -21.766 1.00 80.44 92 PHE A O 1
ATOM 724 N N . ASP A 1 93 ? 20.901 -6.762 -20.611 1.00 85.69 93 ASP A N 1
ATOM 725 C CA . ASP A 1 93 ? 20.843 -7.819 -21.621 1.00 85.69 93 ASP A CA 1
ATOM 726 C C . ASP A 1 93 ? 20.168 -7.297 -22.900 1.00 85.69 93 ASP A C 1
ATOM 728 O O . ASP A 1 93 ? 18.969 -7.006 -22.936 1.00 85.69 93 ASP A O 1
ATOM 732 N N . LYS A 1 94 ? 20.939 -7.245 -23.994 1.00 82.38 94 LYS A N 1
ATOM 733 C CA . LYS A 1 94 ? 20.477 -6.785 -25.312 1.00 82.38 94 LYS A CA 1
ATOM 734 C C . LYS A 1 94 ? 19.257 -7.560 -25.825 1.00 82.38 94 LYS A C 1
ATOM 736 O O . LYS A 1 94 ? 18.499 -7.020 -26.631 1.00 82.38 94 LYS A O 1
ATOM 741 N N . ARG A 1 95 ? 19.040 -8.811 -25.397 1.00 83.94 95 ARG A N 1
ATOM 742 C CA . ARG A 1 95 ? 17.842 -9.596 -25.755 1.00 83.94 95 ARG A CA 1
ATOM 743 C C . ARG A 1 95 ? 16.577 -8.973 -25.172 1.00 83.94 95 ARG A C 1
ATOM 745 O O . ARG A 1 95 ? 15.551 -8.936 -25.848 1.00 83.94 95 ARG A O 1
ATOM 752 N N . PHE A 1 96 ? 16.665 -8.457 -23.949 1.00 78.81 96 PHE A N 1
ATOM 753 C CA . PHE A 1 96 ? 15.553 -7.821 -23.256 1.00 78.81 96 PHE A CA 1
ATOM 754 C C . PHE A 1 96 ? 15.195 -6.483 -23.911 1.00 78.81 96 PHE A C 1
ATOM 756 O O . PHE A 1 96 ? 14.037 -6.260 -24.262 1.00 78.81 96 PHE A O 1
ATOM 763 N N . THR A 1 97 ? 16.195 -5.653 -24.218 1.00 78.38 97 THR A N 1
ATOM 764 C CA . THR A 1 97 ? 15.995 -4.395 -24.957 1.00 78.38 97 THR A CA 1
ATOM 765 C C . THR A 1 97 ? 15.374 -4.642 -26.337 1.00 78.38 97 THR A C 1
ATOM 767 O O . THR A 1 97 ? 14.397 -3.991 -26.706 1.00 78.38 97 THR A O 1
ATOM 770 N N . LYS A 1 98 ? 15.872 -5.638 -27.089 1.00 83.12 98 LYS A N 1
ATOM 771 C CA . LYS A 1 98 ? 15.304 -6.023 -28.396 1.00 83.12 98 LYS A CA 1
ATOM 772 C C . LYS A 1 98 ? 13.842 -6.468 -28.294 1.00 83.12 98 LYS A C 1
ATOM 774 O O . LYS A 1 98 ? 13.056 -6.169 -29.191 1.00 83.12 98 LYS A O 1
ATOM 779 N N . PHE A 1 99 ? 13.463 -7.168 -27.223 1.00 82.88 99 PHE A N 1
ATOM 780 C CA . PHE A 1 99 ? 12.082 -7.597 -27.003 1.00 82.88 99 PHE A CA 1
ATOM 781 C C . PHE A 1 99 ? 11.125 -6.408 -26.822 1.00 82.88 99 PHE A C 1
ATOM 783 O O . PHE A 1 99 ? 10.090 -6.372 -27.490 1.00 82.88 99 PHE A O 1
ATOM 790 N N . PHE A 1 100 ? 11.483 -5.426 -25.985 1.00 79.94 100 PHE A N 1
ATOM 791 C CA . PHE A 1 100 ? 10.656 -4.236 -25.729 1.00 79.94 100 PHE A CA 1
ATOM 792 C C . PHE A 1 100 ? 10.492 -3.367 -26.979 1.00 79.94 100 PHE A C 1
ATOM 794 O O . PHE A 1 100 ? 9.363 -3.016 -27.327 1.00 79.94 100 PHE A O 1
ATOM 801 N N . ILE A 1 101 ? 11.585 -3.129 -27.718 1.00 80.19 101 ILE A N 1
ATOM 802 C CA . ILE A 1 101 ? 11.555 -2.397 -28.995 1.00 80.19 101 ILE A CA 1
ATOM 803 C C . ILE A 1 101 ? 10.617 -3.096 -29.989 1.00 80.19 101 ILE A C 1
ATOM 805 O O . ILE A 1 101 ? 9.729 -2.460 -30.555 1.00 80.19 101 ILE A O 1
ATOM 809 N N . ARG A 1 102 ? 10.747 -4.421 -30.160 1.00 82.38 102 ARG A N 1
ATOM 810 C CA . ARG A 1 102 ? 9.894 -5.200 -31.076 1.00 82.38 102 ARG A CA 1
ATOM 811 C C . ARG A 1 102 ? 8.413 -5.135 -30.698 1.00 82.38 102 ARG A C 1
ATOM 813 O O . ARG A 1 102 ? 7.559 -5.134 -31.578 1.00 82.38 102 ARG A O 1
ATOM 820 N N . LYS A 1 103 ? 8.100 -5.111 -29.401 1.00 81.06 103 LYS A N 1
ATOM 821 C CA . LYS A 1 103 ? 6.724 -5.045 -28.889 1.00 81.06 103 LYS A CA 1
ATOM 822 C C . LYS A 1 103 ? 6.188 -3.615 -28.745 1.00 81.06 103 LYS A C 1
ATOM 824 O O . LYS A 1 103 ? 5.061 -3.463 -28.290 1.00 81.06 103 LYS A O 1
ATOM 829 N N . LYS A 1 104 ? 6.950 -2.589 -29.158 1.00 75.50 104 LYS A N 1
ATOM 830 C CA . LYS A 1 104 ? 6.609 -1.160 -29.010 1.00 75.50 104 LYS A CA 1
ATOM 831 C C . LYS A 1 104 ? 6.297 -0.757 -27.560 1.00 75.50 104 LYS A C 1
ATOM 833 O O . LYS A 1 104 ? 5.539 0.179 -27.320 1.00 75.50 104 LYS A O 1
ATOM 838 N N . LEU A 1 105 ? 6.881 -1.462 -26.594 1.00 70.00 105 LEU A N 1
ATOM 839 C CA . LEU A 1 105 ? 6.737 -1.145 -25.178 1.00 70.00 105 LEU A CA 1
ATOM 840 C C . LEU A 1 105 ? 7.731 -0.030 -24.842 1.00 70.00 105 LEU A C 1
ATOM 842 O O . LEU A 1 105 ? 8.935 -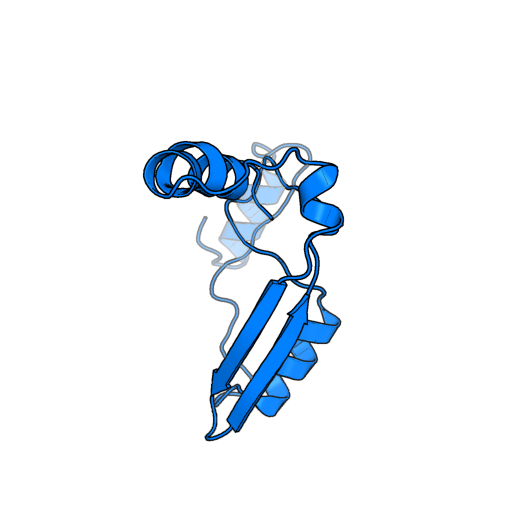0.200 -25.036 1.00 70.00 105 LEU A O 1
ATOM 846 N N . ARG A 1 106 ? 7.225 1.117 -24.379 1.00 62.34 106 ARG A N 1
ATOM 847 C CA . ARG A 1 106 ? 8.061 2.224 -23.899 1.00 62.34 106 ARG A CA 1
ATOM 848 C C . ARG A 1 106 ? 8.584 1.867 -22.505 1.00 62.34 106 ARG A C 1
ATOM 850 O O . ARG A 1 106 ? 7.796 1.444 -21.661 1.00 62.34 106 ARG A O 1
ATOM 857 N N . THR A 1 107 ? 9.896 1.970 -22.313 1.00 56.22 107 THR A N 1
ATOM 858 C CA . THR A 1 107 ? 10.572 1.814 -21.013 1.00 56.22 107 THR A CA 1
ATOM 859 C C . THR A 1 107 ? 10.582 3.121 -20.251 1.00 56.22 107 THR A C 1
ATOM 861 O O . THR A 1 107 ? 10.834 4.147 -20.923 1.00 56.22 107 THR A O 1
#

Solvent-accessible surface area (backbone atoms only — not comparable to full-atom values): 6849 Å² total; per-residue (Å²): 54,22,55,65,59,54,48,43,43,36,73,72,41,20,62,86,69,76,45,81,67,66,51,92,69,57,44,40,73,45,77,41,81,44,77,47,74,27,70,95,42,74,51,76,43,85,40,62,53,88,55,75,34,97,84,47,94,47,81,73,76,60,69,69,55,52,56,51,46,44,70,65,33,40,88,56,100,73,76,68,87,87,77,86,88,80,91,68,98,57,90,81,40,66,69,58,56,53,50,34,60,75,68,71,51,85,130

Secondary structure (DSSP, 8-state):
-BHHHHHIIIIIIITTTTPPP--TTGGGT-EEEEEEEETTEEEEEEEE----BSS--S----HHHHHHHHHHH-S-TT----------S-TT-HHHHH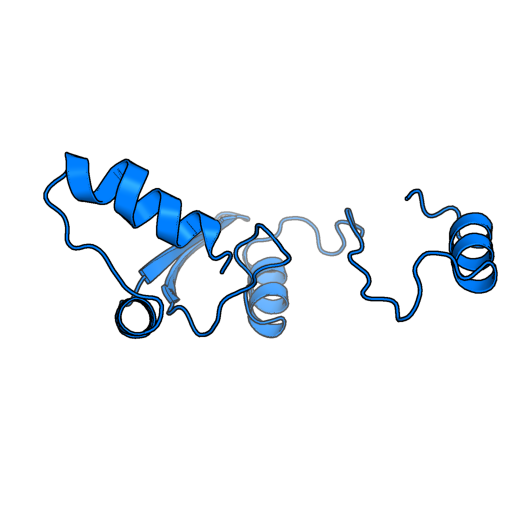HHHHTT---

Radius of gyration: 18.46 Å; Cα contacts (8 Å, |Δi|>4): 94; chains: 1; bounding box: 44×27×51 Å

Mean predicted aligned error: 7.31 Å

pLDDT: mean 87.15, std 8.22, range [56.22, 96.44]